Protein AF-F9HDK8-F1 (afdb_monomer)

Mean predicted aligned error: 13.45 Å

Structure (mmCIF, N/CA/C/O backbone):
data_AF-F9HDK8-F1
#
_entry.id   AF-F9HDK8-F1
#
loop_
_atom_site.group_PDB
_atom_site.id
_atom_site.type_symbol
_atom_site.label_atom_id
_atom_site.label_alt_id
_atom_site.label_comp_id
_atom_site.label_asym_id
_atom_site.label_entity_id
_atom_site.label_seq_id
_atom_site.pdbx_PDB_ins_code
_atom_site.Cartn_x
_atom_site.Cartn_y
_atom_site.Cartn_z
_atom_site.occupancy
_atom_site.B_iso_or_equiv
_atom_site.auth_seq_id
_atom_site.auth_comp_id
_atom_site.auth_asym_id
_atom_site.auth_atom_id
_atom_site.pdbx_PDB_model_num
ATOM 1 N N . MET A 1 1 ? 12.726 23.027 -12.504 1.00 63.16 1 MET A N 1
ATOM 2 C CA . MET A 1 1 ? 12.680 21.570 -12.236 1.00 63.16 1 MET A CA 1
ATOM 3 C C . MET A 1 1 ? 12.360 21.287 -10.767 1.00 63.16 1 MET A C 1
ATOM 5 O O . MET A 1 1 ? 11.317 20.716 -10.491 1.00 63.16 1 MET A O 1
ATOM 9 N N . THR A 1 2 ? 13.155 21.776 -9.813 1.00 82.12 2 THR A N 1
ATOM 10 C CA . THR A 1 2 ? 12.972 21.547 -8.361 1.00 82.12 2 THR A CA 1
ATOM 11 C C . THR A 1 2 ? 11.693 22.150 -7.767 1.00 82.12 2 THR A C 1
ATOM 13 O O . THR A 1 2 ? 11.050 21.520 -6.936 1.00 82.12 2 THR A O 1
ATOM 16 N N . ILE A 1 3 ? 11.276 23.334 -8.227 1.00 89.38 3 ILE A N 1
ATOM 17 C CA . ILE A 1 3 ? 10.077 24.022 -7.710 1.00 89.38 3 ILE A C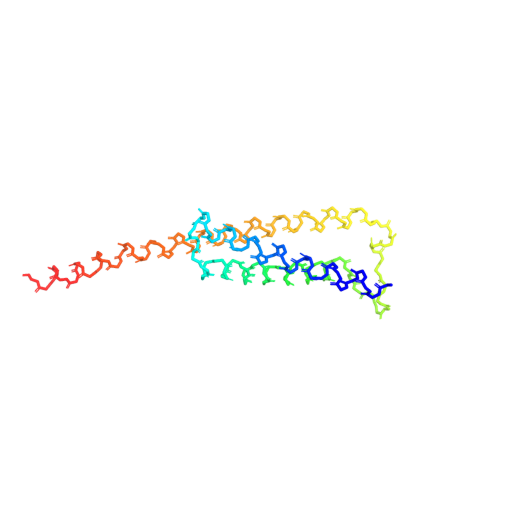A 1
ATOM 18 C C . ILE A 1 3 ? 8.797 23.212 -7.969 1.00 89.38 3 ILE A C 1
ATOM 20 O O . ILE A 1 3 ? 7.982 23.063 -7.064 1.00 89.38 3 ILE A O 1
ATOM 24 N N . HIS A 1 4 ? 8.638 22.625 -9.161 1.00 87.75 4 HIS A N 1
ATOM 25 C CA . HIS A 1 4 ? 7.469 21.794 -9.474 1.00 87.75 4 HIS A CA 1
ATOM 26 C C . HIS A 1 4 ? 7.396 20.557 -8.576 1.00 87.75 4 HIS A C 1
ATOM 28 O O . HIS A 1 4 ? 6.324 20.257 -8.068 1.00 87.75 4 HIS A O 1
ATOM 34 N N . ILE A 1 5 ? 8.536 19.904 -8.316 1.00 89.81 5 ILE A N 1
ATOM 35 C CA .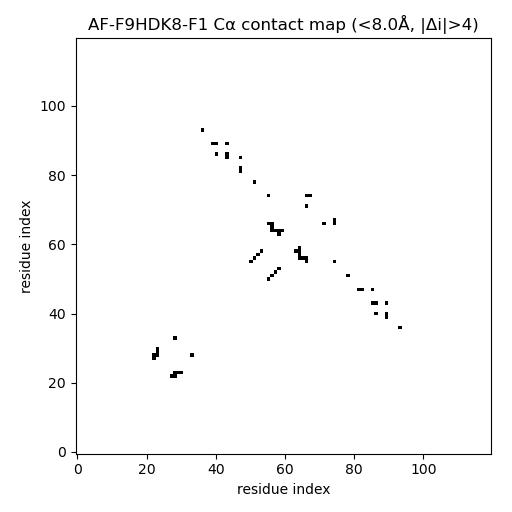 ILE A 1 5 ? 8.620 18.730 -7.434 1.00 89.81 5 ILE A CA 1
ATOM 36 C C . ILE A 1 5 ? 8.178 19.096 -6.014 1.00 89.81 5 ILE A C 1
ATOM 38 O O . ILE A 1 5 ? 7.343 18.407 -5.429 1.00 89.81 5 ILE A O 1
ATOM 42 N N . ILE A 1 6 ? 8.687 20.208 -5.477 1.00 92.94 6 ILE A N 1
ATOM 43 C CA . ILE A 1 6 ? 8.338 20.681 -4.132 1.00 92.94 6 ILE A CA 1
ATOM 44 C C . ILE A 1 6 ? 6.841 21.000 -4.049 1.00 92.94 6 ILE A C 1
ATOM 46 O O . ILE A 1 6 ? 6.173 20.555 -3.118 1.00 92.94 6 ILE A O 1
ATOM 50 N N . ILE A 1 7 ? 6.291 21.698 -5.048 1.00 93.75 7 ILE A N 1
ATOM 51 C CA . ILE A 1 7 ? 4.857 22.009 -5.111 1.00 93.75 7 ILE A CA 1
ATOM 52 C C . ILE A 1 7 ? 4.029 20.722 -5.150 1.00 93.75 7 ILE A C 1
ATOM 54 O O . ILE A 1 7 ? 3.106 20.577 -4.353 1.00 93.75 7 ILE A O 1
ATOM 58 N N . THR A 1 8 ? 4.371 19.761 -6.014 1.00 92.00 8 THR A N 1
ATOM 59 C CA . THR A 1 8 ? 3.641 18.486 -6.097 1.00 92.00 8 THR A CA 1
ATOM 60 C C . THR A 1 8 ? 3.719 17.680 -4.804 1.00 92.00 8 THR A C 1
ATOM 62 O O . THR A 1 8 ? 2.720 17.095 -4.397 1.00 92.00 8 THR A O 1
ATOM 65 N N . MET A 1 9 ? 4.862 17.701 -4.113 1.00 90.81 9 MET A N 1
ATOM 66 C CA . MET A 1 9 ? 5.052 17.005 -2.839 1.00 90.81 9 MET A CA 1
ATOM 67 C C . MET A 1 9 ? 4.141 17.582 -1.751 1.00 90.81 9 MET A C 1
ATOM 69 O O . MET A 1 9 ? 3.438 16.845 -1.061 1.00 90.81 9 MET A O 1
ATOM 73 N N . VAL A 1 10 ? 4.118 18.913 -1.627 1.00 92.81 10 VAL A N 1
ATOM 74 C CA . VAL A 1 10 ? 3.279 19.619 -0.649 1.00 92.81 10 VAL A CA 1
ATOM 75 C C . VAL A 1 10 ? 1.798 19.410 -0.958 1.00 92.81 10 VAL A C 1
ATOM 77 O O . VAL A 1 10 ? 1.010 19.167 -0.046 1.00 92.81 10 VAL A O 1
ATOM 80 N N . LEU A 1 11 ? 1.417 19.447 -2.236 1.00 93.06 11 LEU A N 1
ATOM 81 C CA . LEU A 1 11 ? 0.034 19.264 -2.667 1.00 93.06 11 LEU A CA 1
ATOM 82 C C . LEU A 1 11 ? -0.465 17.835 -2.400 1.00 93.06 11 LEU A C 1
ATOM 84 O O . LEU A 1 11 ? -1.576 17.660 -1.902 1.00 93.06 11 LEU A O 1
ATOM 88 N N . LEU A 1 12 ? 0.373 16.822 -2.647 1.00 90.56 12 LEU A N 1
ATOM 89 C CA . LEU A 1 12 ? 0.076 15.425 -2.313 1.00 90.56 12 LEU A CA 1
ATOM 90 C C . LEU A 1 12 ? -0.063 15.220 -0.803 1.00 90.56 12 LEU A C 1
ATOM 92 O O . LEU A 1 12 ? -1.031 14.605 -0.361 1.00 90.56 12 LEU A O 1
ATOM 96 N N . LEU A 1 13 ? 0.854 15.771 -0.003 1.00 87.69 13 LEU A N 1
ATOM 97 C CA . LEU A 1 13 ? 0.777 15.714 1.460 1.00 87.69 13 LEU A CA 1
ATOM 98 C C . LEU A 1 13 ? -0.503 16.374 1.982 1.00 87.69 13 LEU A C 1
ATOM 100 O O . LEU A 1 13 ? -1.210 15.786 2.802 1.00 87.69 13 LEU A O 1
ATOM 104 N N . ALA A 1 14 ? -0.839 17.561 1.474 1.00 89.19 14 ALA A N 1
ATOM 105 C CA . ALA A 1 14 ? -2.062 18.268 1.837 1.00 89.19 14 ALA A CA 1
ATOM 106 C C . ALA A 1 14 ? -3.318 17.465 1.463 1.00 89.19 14 ALA A C 1
ATOM 108 O O . ALA A 1 14 ? -4.241 17.360 2.271 1.00 89.19 14 ALA A O 1
ATOM 109 N N . PHE A 1 15 ? -3.340 16.843 0.280 1.00 90.75 15 PHE A N 1
ATOM 110 C CA . PHE A 1 15 ? -4.438 15.980 -0.155 1.00 90.75 15 PHE A CA 1
ATOM 111 C C . PHE A 1 15 ? -4.601 14.745 0.742 1.00 90.75 15 PHE A C 1
ATOM 113 O O . PHE A 1 15 ? -5.721 14.385 1.112 1.00 90.75 15 PHE A O 1
ATOM 120 N N . LEU A 1 16 ? -3.493 14.119 1.143 1.00 83.62 16 LEU A N 1
ATOM 121 C CA . LEU A 1 16 ? -3.486 12.927 1.992 1.00 83.62 16 LEU A CA 1
ATOM 122 C C . LEU A 1 16 ? -3.991 13.257 3.406 1.00 83.62 16 LEU A C 1
ATOM 124 O O . LEU A 1 16 ? -4.900 12.602 3.918 1.00 83.62 16 LEU A O 1
ATOM 128 N N . ILE A 1 17 ? -3.478 14.339 3.999 1.00 85.69 17 ILE A N 1
ATOM 129 C CA . ILE A 1 17 ? -3.907 14.834 5.315 1.00 85.69 17 ILE A CA 1
ATOM 130 C C . ILE A 1 17 ? -5.379 15.270 5.273 1.00 85.69 17 ILE A C 1
ATOM 132 O O . ILE A 1 17 ? -6.156 14.908 6.159 1.00 85.69 17 ILE A O 1
ATOM 136 N N . GLY A 1 18 ? -5.784 15.993 4.225 1.00 86.19 18 GLY A N 1
ATOM 137 C CA . GLY A 1 18 ? -7.166 16.419 4.010 1.00 86.19 18 GLY A CA 1
ATOM 138 C C . GLY A 1 18 ? -8.129 15.238 3.883 1.00 86.19 18 GLY A C 1
ATOM 139 O O . GLY A 1 18 ? -9.192 15.242 4.503 1.00 86.19 18 GLY A O 1
ATOM 140 N N . SER A 1 19 ? -7.729 14.187 3.163 1.00 81.25 19 SER A N 1
ATOM 141 C CA . SER A 1 19 ? -8.520 12.962 2.999 1.00 81.25 19 SER A CA 1
ATOM 142 C C . SER A 1 19 ? -8.687 12.203 4.318 1.00 81.25 19 SER A C 1
ATOM 144 O O . SER A 1 19 ? -9.798 11.785 4.646 1.00 81.25 19 SER A O 1
ATOM 146 N N . ILE A 1 20 ? -7.624 12.082 5.123 1.00 79.12 20 ILE A N 1
ATOM 147 C CA . ILE A 1 20 ? -7.692 11.462 6.458 1.00 79.12 20 ILE A CA 1
ATOM 148 C C . ILE A 1 20 ? -8.602 12.277 7.383 1.00 79.12 20 ILE A C 1
ATOM 150 O O . ILE A 1 20 ? -9.434 11.711 8.097 1.00 79.12 20 ILE A O 1
ATOM 154 N N . TRP A 1 21 ? -8.482 13.606 7.366 1.00 83.06 21 TRP A N 1
ATOM 155 C CA . TRP A 1 21 ? -9.309 14.483 8.191 1.00 83.06 21 TRP A CA 1
ATOM 156 C C . TRP A 1 21 ? -10.791 14.413 7.799 1.00 83.06 21 TRP A C 1
ATOM 158 O O . TRP A 1 21 ? -11.655 14.278 8.671 1.00 83.06 21 TRP A O 1
ATOM 168 N N . TYR A 1 22 ? -11.088 14.412 6.496 1.00 81.50 22 TYR A N 1
ATOM 169 C CA . TYR A 1 22 ? -12.440 14.226 5.970 1.00 81.50 22 TYR A CA 1
ATOM 170 C C . TYR A 1 22 ? -13.019 12.859 6.357 1.00 81.50 22 TYR A C 1
ATOM 172 O O . TYR A 1 22 ? -14.140 12.784 6.864 1.00 81.50 22 TYR A O 1
ATOM 180 N N . ALA A 1 23 ? -12.244 11.783 6.194 1.00 74.31 23 ALA A N 1
ATOM 181 C CA . ALA A 1 23 ? -12.665 10.432 6.551 1.00 74.31 23 ALA A CA 1
ATOM 182 C C . ALA A 1 23 ? -12.930 10.291 8.058 1.00 74.31 23 ALA A C 1
ATOM 184 O O . ALA A 1 23 ? -13.943 9.713 8.454 1.00 74.31 23 ALA A O 1
ATOM 185 N N . LYS A 1 24 ? -12.081 10.889 8.904 1.00 73.38 24 LYS A N 1
ATOM 186 C CA . LYS A 1 24 ? -12.280 10.930 10.359 1.00 73.38 24 LYS A CA 1
ATOM 187 C C . LYS A 1 24 ? -13.576 11.656 10.722 1.00 73.38 24 LYS A C 1
ATOM 189 O O . LYS A 1 24 ? -14.343 11.156 11.541 1.00 73.38 24 LYS A O 1
ATOM 194 N N . LYS A 1 25 ? -13.837 12.813 10.105 1.00 73.88 25 LYS A N 1
ATOM 195 C CA . LYS A 1 25 ? -15.018 13.638 10.401 1.00 73.88 25 LYS A CA 1
ATOM 196 C C . LYS A 1 25 ? -16.323 12.997 9.924 1.00 73.88 25 LYS A C 1
ATOM 198 O O . LYS A 1 25 ? -17.324 13.094 10.625 1.00 73.88 25 LYS A O 1
ATOM 203 N N . LYS A 1 26 ? -16.317 12.344 8.758 1.00 70.94 26 LYS A N 1
ATOM 204 C CA . LYS A 1 26 ? -17.521 11.755 8.151 1.00 70.94 26 LYS A CA 1
ATOM 205 C C . LYS A 1 26 ? -17.852 10.358 8.673 1.00 70.94 26 LYS A C 1
ATOM 207 O O . LYS A 1 26 ? -19.023 10.056 8.858 1.00 70.94 26 LYS A O 1
ATOM 212 N N . TYR A 1 27 ? -16.844 9.519 8.908 1.00 62.19 27 TYR A N 1
ATOM 213 C CA . TYR A 1 27 ? -17.053 8.098 9.197 1.00 62.19 27 TYR A CA 1
ATOM 2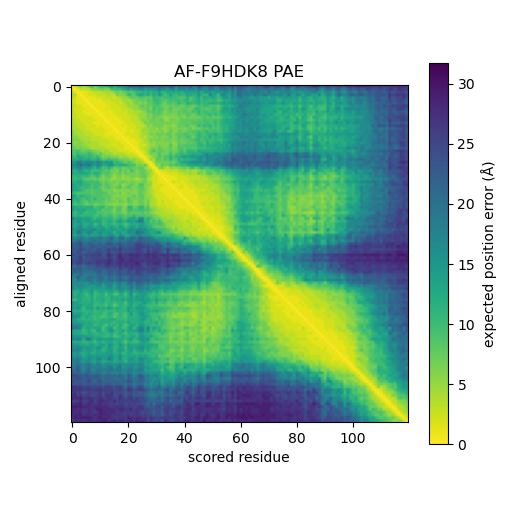14 C C . TYR A 1 27 ? -16.687 7.685 10.629 1.00 62.19 27 TYR A C 1
ATOM 216 O O . TYR A 1 27 ? -16.827 6.511 10.953 1.00 62.19 27 TYR A O 1
ATOM 224 N N . GLN A 1 28 ? -16.206 8.607 11.483 1.00 63.41 28 GLN A N 1
ATOM 225 C CA . GLN A 1 28 ? -15.789 8.311 12.871 1.00 63.41 28 GLN A CA 1
ATOM 226 C C . GLN A 1 28 ? -14.836 7.101 12.960 1.00 63.41 28 GLN A C 1
ATOM 228 O O . GLN A 1 28 ? -14.813 6.360 13.943 1.00 63.41 28 GLN A O 1
ATOM 233 N N . ILE A 1 29 ? -14.051 6.871 11.901 1.00 62.66 29 ILE A N 1
ATOM 234 C CA . ILE A 1 29 ? -13.164 5.712 11.810 1.00 62.66 29 ILE A CA 1
ATOM 235 C C . ILE A 1 29 ? -12.065 5.889 12.848 1.00 62.66 29 ILE A C 1
ATOM 237 O O . ILE A 1 29 ? -11.393 6.923 12.906 1.00 62.66 29 ILE A O 1
ATOM 241 N N . ASN A 1 30 ? -11.866 4.860 13.666 1.00 68.12 30 ASN A N 1
ATOM 242 C CA . ASN A 1 30 ? -10.786 4.837 14.633 1.00 68.12 30 ASN A CA 1
ATOM 243 C C . ASN A 1 30 ? -9.439 4.881 13.888 1.00 68.12 30 ASN A C 1
ATOM 245 O O . ASN A 1 30 ? -9.147 4.003 13.073 1.00 68.12 30 ASN A O 1
ATOM 249 N N . LEU A 1 31 ? -8.610 5.889 14.183 1.00 72.88 31 LEU A N 1
ATOM 250 C CA . LEU A 1 31 ? -7.281 6.070 13.584 1.00 72.88 31 LEU A CA 1
ATOM 251 C C . LEU A 1 31 ? -6.407 4.815 13.719 1.00 72.88 31 LEU A C 1
ATOM 253 O O . LEU A 1 31 ? -5.595 4.551 12.841 1.00 72.88 31 LEU A O 1
ATOM 257 N N . ALA A 1 32 ? -6.614 4.008 14.764 1.00 71.44 32 ALA A N 1
ATOM 258 C CA . ALA A 1 32 ? -5.926 2.731 14.931 1.00 71.44 32 ALA A CA 1
ATOM 259 C C . ALA A 1 32 ? -6.265 1.718 13.821 1.00 71.44 32 ALA A C 1
ATOM 261 O O . ALA A 1 32 ? -5.390 0.988 13.368 1.00 71.44 32 ALA A O 1
ATOM 262 N N . VAL A 1 33 ? -7.519 1.685 13.357 1.00 72.31 33 VAL A N 1
ATOM 263 C CA . VAL A 1 33 ? -7.972 0.807 12.263 1.00 72.31 33 VAL A CA 1
ATOM 264 C C . VAL A 1 33 ? -7.434 1.309 10.924 1.00 72.31 33 VAL A C 1
ATOM 266 O O . VAL A 1 33 ? -6.979 0.511 10.108 1.00 72.31 33 VAL A O 1
ATOM 269 N N . LEU A 1 34 ? -7.414 2.631 10.729 1.00 76.62 34 LEU A N 1
ATOM 270 C CA . LEU A 1 34 ? -6.848 3.261 9.534 1.00 76.62 34 LEU A CA 1
ATOM 271 C C . LEU A 1 34 ? -5.324 3.056 9.456 1.00 76.62 34 LEU A C 1
ATOM 273 O O . LEU A 1 34 ? -4.808 2.702 8.401 1.00 76.62 34 LEU A O 1
ATOM 277 N N . GLY A 1 35 ? -4.618 3.184 10.583 1.00 78.56 35 GLY A N 1
ATOM 278 C CA . GLY A 1 35 ? -3.188 2.890 10.694 1.00 78.56 35 GLY A CA 1
ATOM 279 C C . GLY A 1 35 ? -2.865 1.413 10.461 1.00 78.56 35 GLY A C 1
ATOM 280 O O . GLY A 1 35 ? -1.935 1.105 9.725 1.00 78.56 35 GLY A O 1
ATOM 281 N N . LEU A 1 36 ? -3.668 0.491 11.005 1.00 76.00 36 LEU A N 1
ATOM 282 C CA . LEU A 1 36 ? -3.548 -0.943 10.713 1.00 76.00 36 LEU A CA 1
ATOM 283 C C . LEU A 1 36 ? -3.731 -1.247 9.221 1.00 76.00 36 LEU A C 1
ATOM 285 O O . LEU A 1 36 ? -2.960 -2.027 8.667 1.00 76.00 36 LEU A O 1
ATOM 289 N N . GLY A 1 37 ? -4.710 -0.611 8.569 1.00 75.75 37 GLY A N 1
ATOM 290 C CA . GLY A 1 37 ? -4.904 -0.711 7.123 1.00 75.75 37 GLY A CA 1
ATOM 291 C C . GLY A 1 37 ? -3.705 -0.179 6.335 1.00 75.75 37 GLY A C 1
ATOM 292 O O . GLY A 1 37 ? -3.239 -0.847 5.419 1.00 75.75 37 GLY A O 1
ATOM 293 N N . ALA A 1 38 ? -3.153 0.972 6.731 1.00 80.38 38 ALA A N 1
ATOM 294 C CA . ALA A 1 38 ? -1.975 1.561 6.092 1.00 80.38 38 ALA A CA 1
ATOM 295 C C . ALA A 1 38 ? -0.731 0.669 6.221 1.00 80.38 38 ALA A C 1
ATOM 297 O O . ALA A 1 38 ? -0.013 0.473 5.245 1.00 80.38 38 ALA A O 1
ATOM 298 N N . VAL A 1 39 ? -0.499 0.078 7.397 1.00 80.19 39 VAL A N 1
ATOM 299 C CA . VAL A 1 39 ? 0.599 -0.876 7.612 1.00 80.19 39 VAL A CA 1
ATOM 300 C C . VAL A 1 39 ? 0.393 -2.133 6.764 1.00 80.19 39 VAL A C 1
ATOM 302 O O . VAL A 1 39 ? 1.314 -2.552 6.070 1.00 80.19 39 VAL A O 1
ATOM 305 N N . ALA A 1 40 ? -0.813 -2.708 6.752 1.00 76.69 40 ALA A N 1
ATOM 306 C CA . ALA A 1 40 ? -1.123 -3.876 5.925 1.00 76.69 40 ALA A CA 1
ATOM 307 C C . ALA A 1 40 ? -0.946 -3.592 4.421 1.00 76.69 40 ALA A C 1
ATOM 309 O O . ALA A 1 40 ? -0.378 -4.418 3.707 1.00 76.69 40 ALA A O 1
ATOM 310 N N . PHE A 1 41 ? -1.370 -2.413 3.959 1.00 77.75 41 PHE A N 1
ATOM 311 C CA . PHE A 1 41 ? -1.174 -1.955 2.586 1.00 77.75 41 PHE A CA 1
ATOM 312 C C . PHE A 1 41 ? 0.309 -1.751 2.259 1.00 77.75 41 PHE A C 1
ATOM 314 O O . PHE A 1 41 ? 0.772 -2.191 1.213 1.00 77.75 41 PHE A O 1
ATOM 321 N N . PHE A 1 42 ? 1.084 -1.157 3.169 1.00 83.25 42 PHE A N 1
ATOM 322 C CA . PHE A 1 42 ? 2.522 -0.976 2.984 1.00 83.25 42 PHE A CA 1
ATOM 323 C C . PHE A 1 42 ? 3.255 -2.319 2.881 1.00 83.25 42 PHE A C 1
ATOM 325 O O . PHE A 1 42 ? 3.983 -2.545 1.920 1.00 83.25 42 PHE A O 1
ATOM 332 N N . LEU A 1 43 ? 3.014 -3.255 3.809 1.00 82.25 43 LEU A N 1
ATOM 333 C CA . LEU A 1 43 ? 3.588 -4.607 3.738 1.00 82.25 43 LEU A CA 1
ATOM 334 C C . LEU A 1 43 ? 3.193 -5.333 2.445 1.00 82.25 43 LEU A C 1
ATOM 336 O O . LEU A 1 43 ? 4.028 -5.992 1.828 1.00 82.25 43 LEU A O 1
ATOM 340 N N . SER A 1 44 ? 1.938 -5.189 2.024 1.00 75.12 44 SER A N 1
ATOM 341 C CA . SER A 1 44 ? 1.442 -5.711 0.752 1.00 75.12 44 SER A CA 1
ATOM 342 C C . SER A 1 44 ? 2.188 -5.119 -0.449 1.00 75.12 44 SER A C 1
ATOM 344 O O . SER A 1 44 ? 2.645 -5.876 -1.304 1.00 75.12 44 SER A O 1
ATOM 346 N N . SER A 1 45 ? 2.375 -3.798 -0.481 1.00 78.06 45 SER A N 1
ATOM 347 C CA . SER A 1 45 ? 3.119 -3.098 -1.532 1.00 78.06 45 SER A CA 1
ATOM 348 C C . SER A 1 45 ? 4.569 -3.575 -1.609 1.00 78.06 45 SER A C 1
ATOM 350 O O . SER A 1 45 ? 5.066 -3.826 -2.703 1.00 78.06 45 SER A O 1
ATOM 352 N N . GLN A 1 46 ? 5.231 -3.791 -0.465 1.00 82.75 46 GLN A N 1
ATOM 353 C CA . GLN A 1 46 ? 6.603 -4.310 -0.438 1.00 82.75 46 GLN A CA 1
ATOM 354 C C . GLN A 1 46 ? 6.708 -5.719 -1.033 1.00 82.75 46 GLN A C 1
ATOM 356 O O . GLN A 1 46 ? 7.703 -6.053 -1.676 1.00 82.75 46 GLN A O 1
ATOM 361 N N . ILE A 1 47 ? 5.703 -6.566 -0.804 1.00 79.12 47 ILE A N 1
ATOM 362 C CA . ILE A 1 47 ? 5.664 -7.916 -1.374 1.00 79.12 47 ILE A CA 1
ATOM 363 C C . ILE A 1 47 ? 5.421 -7.837 -2.882 1.00 79.12 47 ILE A C 1
ATOM 365 O O . ILE A 1 47 ? 6.115 -8.514 -3.634 1.00 79.12 47 ILE A O 1
ATOM 369 N N . LEU A 1 48 ? 4.490 -6.991 -3.328 1.00 76.19 48 LEU A N 1
ATOM 370 C CA . LEU A 1 48 ? 4.194 -6.790 -4.745 1.00 76.19 48 LEU A CA 1
ATOM 371 C C . LEU A 1 48 ? 5.418 -6.274 -5.514 1.00 76.19 48 LEU A C 1
ATOM 373 O O . LEU A 1 48 ? 5.768 -6.840 -6.545 1.00 76.19 48 LEU A O 1
ATOM 377 N N . GLU A 1 49 ? 6.105 -5.260 -4.988 1.00 75.62 49 GLU A N 1
ATOM 378 C CA . GLU A 1 49 ? 7.329 -4.705 -5.578 1.00 75.62 49 GLU A CA 1
ATOM 379 C C . GLU A 1 49 ? 8.403 -5.788 -5.747 1.00 75.62 49 GLU A C 1
ATOM 381 O O . GLU A 1 49 ? 8.969 -5.963 -6.828 1.00 75.62 49 GLU A O 1
ATOM 386 N N . LYS A 1 50 ? 8.623 -6.597 -4.703 1.00 75.56 50 LYS A N 1
ATOM 387 C CA . LYS A 1 50 ? 9.573 -7.714 -4.758 1.00 75.56 50 LYS A CA 1
ATOM 388 C C . LYS A 1 50 ? 9.131 -8.833 -5.698 1.00 75.56 50 LYS A C 1
ATOM 390 O O . LYS A 1 50 ? 9.980 -9.406 -6.370 1.00 75.56 50 LYS A O 1
ATOM 395 N N . LEU A 1 51 ? 7.838 -9.148 -5.776 1.00 72.75 51 LEU A N 1
ATOM 396 C CA . LEU A 1 51 ? 7.316 -10.153 -6.708 1.00 72.75 51 LEU A CA 1
ATOM 397 C C . LEU A 1 51 ? 7.500 -9.717 -8.162 1.00 72.75 51 LEU A C 1
ATOM 399 O O . LEU A 1 51 ? 7.926 -10.527 -8.983 1.00 72.75 51 LEU A O 1
ATOM 403 N N . ILE A 1 52 ? 7.246 -8.444 -8.468 1.00 70.00 52 ILE A N 1
ATOM 404 C CA . ILE A 1 52 ? 7.487 -7.874 -9.798 1.00 70.00 52 ILE A CA 1
ATOM 405 C C . ILE A 1 52 ? 8.988 -7.937 -10.127 1.00 70.00 52 ILE A C 1
ATOM 407 O O . ILE A 1 52 ? 9.363 -8.394 -11.208 1.00 70.00 52 ILE A O 1
ATOM 411 N N . HIS A 1 53 ? 9.856 -7.582 -9.175 1.00 69.75 53 HIS A N 1
ATOM 412 C CA . HIS A 1 53 ? 11.309 -7.666 -9.347 1.00 69.75 53 HIS A CA 1
ATOM 413 C C . HIS A 1 53 ? 11.865 -9.091 -9.480 1.00 69.75 53 HIS A C 1
ATOM 415 O O . HIS A 1 53 ? 12.818 -9.298 -10.223 1.00 69.75 53 HIS A O 1
ATOM 421 N N . ILE A 1 54 ? 11.303 -10.086 -8.798 1.00 65.88 54 ILE A N 1
ATOM 422 C CA . ILE A 1 54 ? 11.824 -11.461 -8.841 1.00 65.88 54 ILE A CA 1
ATOM 423 C C . ILE A 1 54 ? 11.303 -12.220 -10.064 1.00 65.88 54 ILE A C 1
ATOM 425 O O . ILE A 1 54 ? 12.075 -12.897 -10.735 1.00 65.88 54 ILE A O 1
ATOM 429 N N . ILE A 1 55 ? 10.006 -12.119 -10.358 1.00 61.59 55 ILE A N 1
ATOM 430 C CA . ILE A 1 55 ? 9.361 -12.946 -11.389 1.00 61.59 55 ILE A CA 1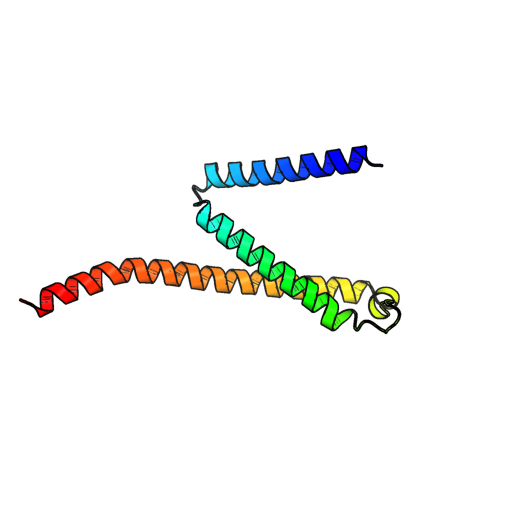
ATOM 431 C C . ILE A 1 55 ? 9.589 -12.374 -12.785 1.00 61.59 55 ILE A C 1
ATOM 433 O O . ILE A 1 55 ? 9.743 -13.128 -13.745 1.00 61.59 55 ILE A O 1
ATOM 437 N N . VAL A 1 56 ? 9.588 -11.046 -12.911 1.00 55.16 56 VAL A N 1
ATOM 438 C CA . VAL A 1 56 ? 9.584 -10.412 -14.229 1.00 55.16 56 VAL A CA 1
ATOM 439 C C . VAL A 1 56 ? 10.958 -9.911 -14.632 1.00 55.16 56 VAL A C 1
ATOM 441 O O . VAL A 1 56 ? 11.331 -10.035 -15.796 1.00 55.16 56 VAL A O 1
ATOM 444 N N . LEU A 1 57 ? 11.731 -9.364 -13.692 1.00 56.44 57 LEU A N 1
ATOM 445 C CA . LEU A 1 57 ? 13.002 -8.758 -14.064 1.00 56.44 57 LEU A CA 1
ATOM 446 C C . LEU A 1 57 ? 14.116 -9.771 -14.335 1.00 56.44 57 LEU A C 1
ATOM 448 O O . LEU A 1 57 ? 15.074 -9.327 -14.957 1.00 56.44 57 LEU A O 1
ATOM 452 N N . HIS A 1 58 ? 14.004 -11.049 -13.904 1.00 57.47 58 HIS A N 1
ATOM 453 C CA . HIS A 1 58 ? 15.057 -12.091 -13.971 1.00 57.47 58 HIS A CA 1
ATOM 454 C C . HIS A 1 58 ? 16.439 -11.471 -14.199 1.00 57.47 58 HIS A C 1
ATOM 456 O O . HIS A 1 58 ? 16.979 -11.601 -15.299 1.00 57.47 58 HIS A O 1
ATOM 462 N N . PRO A 1 59 ? 16.940 -10.674 -13.236 1.00 55.66 59 PRO A N 1
ATOM 463 C CA . PRO A 1 59 ? 17.993 -9.715 -13.520 1.00 55.66 59 PRO A CA 1
ATOM 464 C C . PRO A 1 59 ? 19.192 -10.456 -14.107 1.00 55.66 59 PRO A C 1
ATOM 466 O O . PRO A 1 59 ? 19.854 -11.236 -13.418 1.00 55.66 59 PRO A O 1
ATOM 469 N N . GLN A 1 60 ? 19.449 -10.252 -15.403 1.00 54.88 60 GLN A N 1
ATOM 470 C CA . GLN A 1 60 ? 20.709 -10.667 -16.001 1.00 54.88 60 GLN A CA 1
ATOM 471 C C . GLN A 1 60 ? 21.821 -9.884 -15.303 1.00 54.88 60 GLN A C 1
ATOM 473 O O . GLN A 1 60 ? 21.599 -8.783 -14.798 1.00 54.88 60 GLN A O 1
ATOM 478 N N . LYS A 1 61 ? 23.027 -10.456 -15.260 1.00 55.00 61 LYS A N 1
ATOM 479 C CA . LYS A 1 61 ? 24.168 -9.917 -14.498 1.00 55.00 61 LYS A CA 1
ATOM 480 C C . LYS A 1 61 ? 24.522 -8.447 -14.821 1.00 55.00 61 LYS A C 1
ATOM 482 O O . LYS A 1 61 ? 25.196 -7.829 -14.007 1.00 55.00 61 LYS A O 1
ATOM 487 N N . ASP A 1 62 ? 24.016 -7.897 -15.929 1.00 53.97 62 ASP A N 1
ATOM 488 C CA . ASP A 1 62 ? 24.200 -6.509 -16.386 1.00 53.97 62 ASP A CA 1
ATOM 489 C C . ASP A 1 62 ? 23.056 -5.530 -16.034 1.00 53.97 62 ASP A C 1
ATOM 491 O O . ASP A 1 62 ? 23.113 -4.358 -16.396 1.00 53.97 62 ASP A O 1
ATOM 495 N N . GLY A 1 63 ? 22.001 -5.962 -15.334 1.00 56.53 63 GLY A N 1
ATOM 496 C CA . GLY A 1 63 ? 20.926 -5.069 -14.871 1.00 56.53 63 GLY A CA 1
ATOM 497 C C . GLY A 1 63 ? 19.938 -4.588 -15.947 1.00 56.53 63 GLY A C 1
ATOM 498 O O . GLY A 1 63 ? 19.055 -3.786 -15.639 1.00 56.53 63 GLY A O 1
ATOM 499 N N . SER A 1 64 ? 20.039 -5.077 -17.187 1.00 55.03 64 SER A N 1
ATOM 500 C CA . SER A 1 64 ? 19.067 -4.827 -18.258 1.00 55.03 64 SER A CA 1
ATOM 501 C C . SER A 1 64 ? 17.884 -5.806 -18.202 1.00 55.03 64 SER A C 1
ATOM 503 O O . SER A 1 64 ? 18.039 -6.992 -17.910 1.00 55.03 64 SER A O 1
ATOM 505 N N . ILE A 1 65 ? 16.677 -5.291 -18.463 1.00 57.12 65 ILE A N 1
ATOM 506 C CA . ILE A 1 65 ? 15.407 -6.023 -18.341 1.00 57.12 65 ILE A CA 1
ATOM 507 C C . ILE A 1 65 ? 14.889 -6.355 -19.745 1.00 57.12 65 ILE A C 1
ATOM 509 O O . ILE A 1 65 ? 14.260 -5.510 -20.383 1.00 57.12 65 ILE A O 1
ATOM 513 N N . ALA A 1 66 ? 15.114 -7.582 -20.218 1.00 57.28 66 ALA A N 1
ATOM 514 C CA . ALA A 1 66 ? 14.704 -8.006 -21.564 1.00 57.28 66 ALA A CA 1
ATOM 515 C C . ALA A 1 66 ? 13.180 -7.871 -21.794 1.00 57.28 66 ALA A C 1
ATOM 517 O O . ALA A 1 66 ? 12.733 -7.338 -22.805 1.00 57.28 66 ALA A O 1
ATOM 518 N N . LEU A 1 67 ? 12.365 -8.242 -20.799 1.00 55.25 67 LEU A N 1
ATOM 519 C CA . LEU A 1 67 ? 10.897 -8.209 -20.898 1.00 55.25 67 LEU A CA 1
ATOM 520 C C . LEU A 1 67 ? 10.293 -6.796 -20.970 1.00 55.25 67 LEU A C 1
ATOM 522 O O . LEU A 1 67 ? 9.233 -6.616 -21.570 1.00 55.25 67 LEU A O 1
ATOM 526 N N . LEU A 1 68 ? 10.951 -5.794 -20.379 1.00 60.00 68 LEU A N 1
ATOM 527 C CA . LEU A 1 68 ? 10.493 -4.402 -20.429 1.00 60.00 68 LEU A CA 1
ATOM 528 C C . LEU A 1 68 ? 10.778 -3.769 -21.799 1.00 60.00 68 LEU A C 1
ATOM 530 O O . LEU A 1 68 ? 10.047 -2.874 -22.218 1.00 60.00 68 LEU A O 1
ATOM 534 N N . GLN A 1 69 ? 11.825 -4.233 -22.487 1.00 61.28 69 GLN A N 1
ATOM 535 C CA .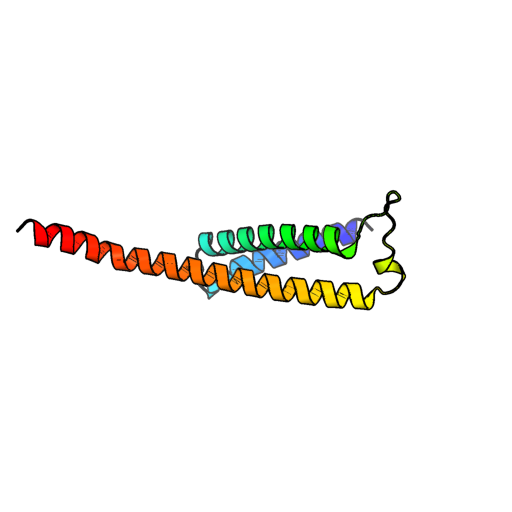 GLN A 1 69 ? 12.195 -3.748 -23.814 1.00 61.28 69 GLN A CA 1
ATOM 536 C C . GLN A 1 69 ? 11.393 -4.422 -24.931 1.00 61.28 69 GLN A C 1
ATOM 538 O O . GLN A 1 69 ? 10.961 -3.723 -25.844 1.00 61.28 69 GLN A O 1
ATOM 543 N N . ASP A 1 70 ? 11.137 -5.731 -24.842 1.00 66.25 70 ASP A N 1
ATOM 544 C CA . ASP A 1 70 ? 10.445 -6.461 -25.912 1.00 66.25 70 ASP A CA 1
ATOM 545 C C . ASP A 1 70 ? 8.912 -6.319 -25.857 1.00 66.25 70 ASP A C 1
ATOM 547 O O . ASP A 1 70 ? 8.269 -6.095 -26.885 1.00 66.25 70 ASP A O 1
ATOM 551 N N . HIS A 1 71 ? 8.292 -6.406 -24.670 1.00 69.88 71 HIS A N 1
ATOM 552 C CA . HIS A 1 71 ? 6.824 -6.427 -24.537 1.00 69.88 71 HIS A CA 1
ATOM 553 C C . HIS A 1 71 ? 6.296 -5.639 -23.316 1.00 69.88 71 HIS A C 1
ATOM 555 O O . HIS A 1 71 ? 5.675 -6.209 -22.410 1.00 69.88 71 HIS A O 1
ATOM 561 N N . PRO A 1 72 ? 6.439 -4.298 -23.305 1.00 74.00 72 PRO A N 1
ATOM 562 C CA . PRO A 1 72 ? 6.083 -3.447 -22.163 1.00 74.00 72 PRO A CA 1
ATOM 563 C C . PRO A 1 72 ? 4.590 -3.473 -21.790 1.00 74.00 72 PRO A C 1
ATOM 565 O O . PRO A 1 72 ? 4.236 -3.306 -20.625 1.00 74.00 72 PRO A O 1
ATOM 568 N N . LEU A 1 73 ? 3.688 -3.711 -22.747 1.00 77.56 73 LEU A N 1
ATOM 569 C CA . LEU A 1 73 ? 2.248 -3.778 -22.464 1.00 77.56 73 LEU A CA 1
ATOM 570 C C . LEU A 1 73 ? 1.875 -5.010 -21.633 1.00 77.56 73 LEU A C 1
ATOM 572 O O . LEU A 1 73 ? 1.074 -4.908 -20.706 1.00 77.56 73 LEU A O 1
ATOM 576 N N . VAL A 1 74 ? 2.486 -6.160 -21.926 1.00 76.38 74 VAL A N 1
ATOM 577 C CA . VAL A 1 74 ? 2.249 -7.406 -21.183 1.00 76.38 74 VAL A CA 1
ATOM 578 C C . VAL A 1 74 ? 2.748 -7.261 -19.746 1.00 76.38 74 VAL A C 1
ATOM 580 O O . VAL A 1 74 ? 2.066 -7.687 -18.815 1.00 76.38 74 VAL A O 1
ATOM 583 N N . TYR A 1 75 ? 3.881 -6.574 -19.558 1.00 73.25 75 TYR A N 1
ATOM 584 C CA . TYR A 1 75 ? 4.419 -6.230 -18.241 1.00 73.25 75 TYR A CA 1
ATOM 585 C C . TYR A 1 75 ? 3.426 -5.423 -17.397 1.00 73.25 75 TYR A C 1
ATOM 587 O O . TYR A 1 75 ? 3.138 -5.784 -16.255 1.00 73.25 75 TYR A O 1
ATOM 595 N N . ILE A 1 76 ? 2.867 -4.355 -17.972 1.00 76.88 76 ILE A N 1
ATOM 596 C CA . ILE A 1 76 ? 1.930 -3.472 -17.270 1.00 76.88 76 ILE A CA 1
ATOM 597 C C . ILE A 1 76 ? 0.642 -4.220 -16.920 1.00 76.88 76 ILE A C 1
ATOM 599 O O . ILE A 1 76 ? 0.202 -4.161 -15.775 1.00 76.88 76 ILE A O 1
ATOM 603 N N . VAL A 1 77 ? 0.051 -4.948 -17.874 1.00 83.50 77 VAL A N 1
ATOM 604 C CA . VAL A 1 77 ? -1.206 -5.684 -17.653 1.00 83.50 77 VAL A CA 1
ATOM 605 C C . VAL A 1 77 ? -1.037 -6.757 -16.578 1.00 83.50 77 VAL A C 1
ATOM 607 O O . VAL A 1 77 ? -1.885 -6.879 -15.695 1.00 83.50 77 VAL A O 1
ATOM 610 N N . TYR A 1 78 ? 0.072 -7.496 -16.606 1.00 77.88 78 TYR A N 1
ATOM 611 C CA . TYR A 1 78 ? 0.374 -8.501 -15.591 1.00 77.88 78 TYR A CA 1
ATOM 612 C C . TYR A 1 78 ? 0.595 -7.877 -14.206 1.00 77.88 78 TYR A C 1
ATOM 614 O O . TYR A 1 78 ? 0.009 -8.339 -13.226 1.00 77.88 78 TYR A O 1
ATOM 622 N N . GLY A 1 79 ? 1.391 -6.805 -14.118 1.00 77.56 79 GLY A N 1
ATOM 623 C CA . GLY A 1 79 ? 1.621 -6.086 -12.864 1.00 77.56 79 GLY A CA 1
ATOM 624 C C . GLY A 1 79 ? 0.323 -5.539 -12.266 1.00 77.56 79 GLY A C 1
ATOM 625 O O . GLY A 1 79 ? 0.091 -5.688 -11.069 1.00 77.56 79 GLY A O 1
ATOM 626 N N . LEU A 1 80 ? -0.561 -4.990 -13.106 1.00 82.44 80 LEU A N 1
ATOM 627 C CA . LEU A 1 80 ? -1.874 -4.492 -12.696 1.00 82.44 80 LEU A CA 1
ATOM 628 C C . LEU A 1 80 ? -2.784 -5.622 -12.188 1.00 82.44 80 LEU A C 1
ATOM 630 O O . LEU A 1 80 ? -3.425 -5.475 -11.149 1.00 82.44 80 LEU A O 1
ATOM 634 N N . ALA A 1 81 ? -2.816 -6.759 -12.888 1.00 84.56 81 ALA A N 1
ATOM 635 C CA . ALA A 1 81 ? -3.602 -7.924 -12.487 1.00 84.56 81 ALA A CA 1
ATOM 636 C C . ALA A 1 81 ? -3.114 -8.510 -11.154 1.00 84.56 81 ALA A C 1
ATOM 638 O O . ALA A 1 81 ? -3.920 -8.801 -10.269 1.00 84.56 81 ALA A O 1
ATOM 639 N N . MET A 1 82 ? -1.794 -8.626 -10.980 1.00 79.19 82 MET A N 1
ATOM 640 C CA . MET A 1 82 ? -1.192 -9.090 -9.730 1.00 79.19 82 MET A CA 1
ATOM 641 C C . MET A 1 82 ? -1.465 -8.108 -8.583 1.00 79.19 82 MET A C 1
ATOM 643 O O . MET A 1 82 ? -1.819 -8.536 -7.485 1.00 79.19 82 MET A O 1
ATOM 647 N N . ALA A 1 83 ? -1.367 -6.798 -8.837 1.00 81.25 83 ALA A N 1
ATOM 648 C CA . ALA A 1 83 ? -1.689 -5.762 -7.859 1.00 81.25 83 ALA A CA 1
ATOM 649 C C . ALA A 1 83 ? -3.151 -5.851 -7.397 1.00 81.25 83 ALA A C 1
ATOM 651 O O . ALA A 1 83 ? -3.410 -5.892 -6.196 1.00 81.25 83 ALA A O 1
ATOM 652 N N . ALA A 1 84 ? -4.094 -5.958 -8.338 1.00 84.19 84 ALA A N 1
ATOM 653 C CA . ALA A 1 84 ? -5.521 -6.073 -8.043 1.00 84.19 84 ALA A CA 1
ATOM 654 C C . ALA A 1 84 ? -5.850 -7.345 -7.243 1.00 84.19 84 ALA A C 1
ATOM 656 O O . ALA A 1 84 ? -6.594 -7.295 -6.262 1.00 84.19 84 ALA A O 1
ATOM 657 N N . PHE A 1 85 ? -5.259 -8.485 -7.615 1.00 84.38 85 PHE A N 1
ATOM 658 C CA . PHE A 1 85 ? -5.434 -9.741 -6.884 1.00 84.38 85 PHE A CA 1
ATOM 659 C C . PHE A 1 85 ? -4.910 -9.645 -5.445 1.00 84.38 85 PHE A C 1
ATOM 661 O O . PHE A 1 85 ? -5.542 -10.130 -4.499 1.00 84.38 85 PHE A O 1
ATOM 668 N N . PHE A 1 86 ? -3.760 -8.996 -5.264 1.00 80.62 86 PHE A N 1
ATOM 669 C CA . PHE A 1 86 ? -3.161 -8.827 -3.949 1.00 80.62 86 PHE A CA 1
ATOM 670 C C . PHE A 1 86 ? -3.964 -7.850 -3.079 1.00 80.62 86 PHE A C 1
ATOM 672 O O . PHE A 1 86 ? -4.192 -8.139 -1.903 1.00 80.62 86 PHE A O 1
ATOM 679 N N . GLU A 1 87 ? -4.446 -6.740 -3.647 1.00 78.88 87 GLU A N 1
ATOM 680 C CA . GLU A 1 87 ? -5.308 -5.779 -2.950 1.00 78.88 87 GLU A CA 1
ATOM 681 C C . GLU A 1 87 ? -6.578 -6.457 -2.414 1.00 78.88 87 GLU A C 1
ATOM 683 O O . GLU A 1 87 ? -6.905 -6.324 -1.229 1.00 78.88 87 GLU A O 1
ATOM 688 N N . GLU A 1 88 ? -7.258 -7.250 -3.247 1.00 83.19 88 GLU A N 1
ATOM 689 C CA . GLU A 1 88 ? -8.470 -7.965 -2.839 1.00 83.19 88 GLU A CA 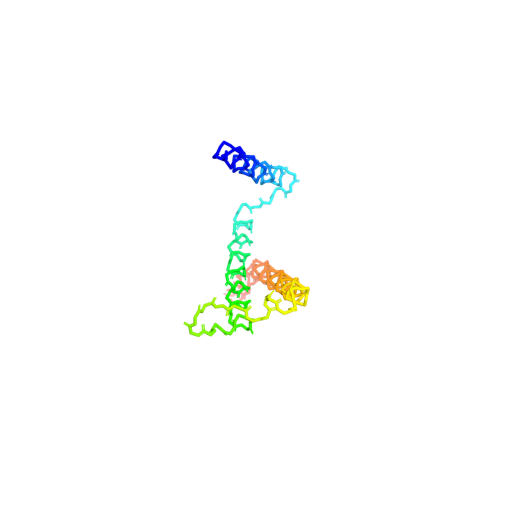1
ATOM 690 C C . GLU A 1 88 ? -8.160 -9.041 -1.782 1.00 83.19 88 GLU A C 1
ATOM 692 O O . GLU A 1 88 ? -8.882 -9.188 -0.794 1.00 83.19 88 GLU A O 1
ATOM 697 N N . THR A 1 89 ? -7.025 -9.738 -1.900 1.00 82.56 89 THR A N 1
ATOM 698 C CA . THR A 1 89 ? -6.586 -10.731 -0.903 1.00 82.56 89 THR A CA 1
ATOM 699 C C . THR A 1 89 ? -6.300 -10.085 0.455 1.00 82.56 89 THR A C 1
ATOM 701 O O . THR A 1 89 ? -6.750 -10.580 1.493 1.00 82.56 89 THR A O 1
ATOM 704 N N . ALA A 1 90 ? -5.593 -8.953 0.471 1.00 76.25 90 ALA A N 1
ATOM 705 C CA . ALA A 1 90 ? -5.309 -8.199 1.687 1.00 76.25 90 ALA A CA 1
ATOM 706 C C . ALA A 1 90 ? -6.603 -7.706 2.351 1.00 76.25 90 ALA A C 1
ATOM 708 O O . ALA A 1 90 ? -6.758 -7.827 3.569 1.00 76.25 90 ALA A O 1
ATOM 709 N N . ARG A 1 91 ? -7.568 -7.231 1.553 1.00 80.00 91 ARG A N 1
ATOM 710 C CA . ARG A 1 91 ? -8.895 -6.815 2.020 1.00 80.00 91 ARG A CA 1
ATOM 711 C C . ARG A 1 91 ? -9.667 -7.977 2.652 1.00 80.00 91 ARG A C 1
ATOM 713 O O . ARG A 1 91 ? -10.210 -7.825 3.748 1.00 80.00 91 ARG A O 1
ATOM 720 N N . LEU A 1 92 ? -9.658 -9.155 2.027 1.00 83.19 92 LEU A N 1
ATOM 721 C CA . LEU A 1 92 ? -10.279 -10.363 2.580 1.00 83.19 92 LEU A CA 1
ATOM 722 C C . LEU A 1 92 ? -9.639 -10.789 3.910 1.00 83.19 92 LEU A C 1
ATOM 724 O O . LEU A 1 92 ? -10.353 -11.123 4.861 1.00 83.19 92 LEU A O 1
ATOM 728 N N . ILE A 1 93 ? -8.307 -10.760 4.007 1.00 79.31 93 ILE A N 1
ATOM 729 C CA . ILE A 1 93 ? -7.580 -11.074 5.248 1.00 79.31 93 ILE A CA 1
ATOM 730 C C . ILE A 1 93 ? -7.917 -10.050 6.337 1.00 79.31 93 ILE A C 1
ATOM 732 O O . ILE A 1 93 ? -8.213 -10.434 7.471 1.00 79.31 93 ILE A O 1
ATOM 736 N N . PHE A 1 94 ? -7.936 -8.762 5.992 1.00 74.50 94 PHE A N 1
ATOM 737 C CA . PHE A 1 94 ? -8.283 -7.679 6.906 1.00 74.50 94 PHE A CA 1
ATOM 738 C C . PHE A 1 94 ? -9.704 -7.832 7.460 1.00 74.50 94 PHE A C 1
ATOM 740 O O . PHE A 1 94 ? -9.897 -7.779 8.676 1.00 74.50 94 PHE A O 1
ATOM 747 N N . PHE A 1 95 ? -10.696 -8.110 6.607 1.00 76.94 95 PHE A N 1
ATOM 748 C CA . PHE A 1 95 ? -12.072 -8.339 7.052 1.00 76.94 95 PHE A CA 1
ATOM 749 C C . PHE A 1 95 ? -12.213 -9.588 7.922 1.00 76.94 95 PHE A C 1
ATOM 751 O O . PHE A 1 95 ? -12.887 -9.541 8.953 1.00 76.94 95 PHE A O 1
ATOM 758 N N . LYS A 1 96 ? -11.544 -10.695 7.568 1.00 80.56 96 LYS A N 1
ATOM 759 C CA . LYS A 1 96 ? -11.509 -11.894 8.421 1.00 80.56 96 LYS A CA 1
ATOM 760 C C . LYS A 1 96 ? -10.908 -11.588 9.792 1.00 80.56 96 LYS A C 1
ATOM 762 O O . LYS A 1 96 ? -11.438 -12.045 10.804 1.00 80.56 96 LYS A O 1
ATOM 767 N N . TRP A 1 97 ? -9.831 -10.808 9.842 1.00 78.06 97 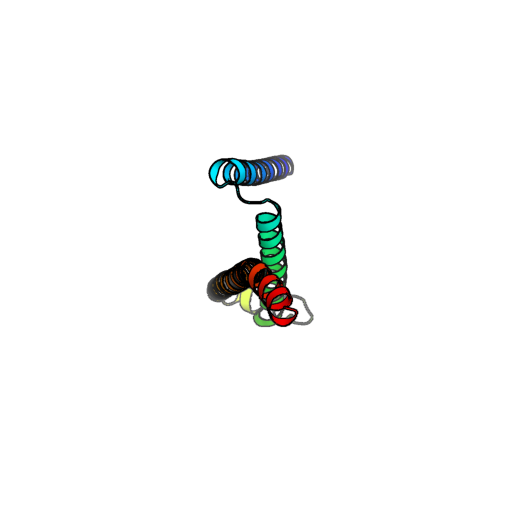TRP A N 1
ATOM 768 C CA . TRP A 1 97 ? -9.189 -10.417 11.094 1.00 78.06 97 TRP A CA 1
ATOM 769 C C . TRP A 1 97 ? -10.076 -9.499 11.946 1.00 78.06 97 TRP A C 1
ATOM 771 O O . TRP A 1 97 ? -10.216 -9.733 13.149 1.00 78.06 97 TRP A O 1
ATOM 781 N N . LEU A 1 98 ? -10.735 -8.513 11.329 1.00 72.69 98 LEU A N 1
ATOM 782 C CA . LEU A 1 98 ? -11.664 -7.609 12.008 1.00 72.69 98 LEU A CA 1
ATOM 783 C C . LEU A 1 98 ? -12.855 -8.373 12.605 1.00 72.69 98 LEU A C 1
ATOM 785 O O . LEU A 1 98 ? -13.129 -8.243 13.798 1.00 72.69 98 LEU A O 1
ATOM 789 N N . LYS A 1 99 ? -13.490 -9.246 11.811 1.00 72.69 99 LYS A N 1
ATOM 790 C CA . LYS A 1 99 ? -14.607 -10.089 12.262 1.00 72.69 99 LYS A CA 1
ATOM 791 C C . LYS A 1 99 ? -14.186 -11.027 13.391 1.00 72.69 99 LYS A C 1
ATOM 793 O O . LYS A 1 99 ? -14.919 -11.198 14.364 1.00 72.69 99 LYS A O 1
ATOM 798 N N . LYS A 1 100 ? -12.981 -11.603 13.304 1.00 70.62 100 LYS A N 1
ATOM 799 C CA . LYS A 1 100 ? -12.415 -12.420 14.382 1.00 70.62 100 LYS A CA 1
ATOM 800 C C . LYS A 1 100 ? -12.336 -11.599 15.672 1.00 70.62 100 LYS A C 1
ATOM 802 O O . LYS A 1 100 ? -12.868 -12.046 16.681 1.00 70.62 100 LYS A O 1
ATOM 807 N N . LYS A 1 101 ? -11.762 -10.388 15.643 1.00 64.94 101 LYS A N 1
ATOM 808 C CA . LYS A 1 101 ? -11.666 -9.497 16.818 1.00 64.94 101 LYS A CA 1
ATOM 809 C C . LYS A 1 101 ? -13.019 -9.134 17.439 1.00 64.94 101 LYS A C 1
ATOM 811 O O . LYS A 1 101 ? -13.128 -9.128 18.662 1.00 64.94 101 LYS A O 1
ATOM 816 N N . GLU A 1 102 ? -14.025 -8.838 16.624 1.00 63.69 102 GLU A N 1
ATOM 817 C CA . GLU A 1 102 ? -15.379 -8.538 17.107 1.00 63.69 102 GLU A CA 1
ATOM 818 C C . GLU A 1 102 ? -16.021 -9.754 17.794 1.00 63.69 102 GLU A C 1
ATOM 820 O O . GLU A 1 102 ? -16.579 -9.636 18.884 1.00 63.69 102 GLU A O 1
ATOM 825 N N . THR A 1 103 ? -15.836 -10.947 17.220 1.00 59.97 103 THR A N 1
ATOM 826 C CA . THR A 1 103 ? -16.341 -12.207 17.792 1.00 59.97 103 THR A CA 1
ATOM 827 C C . THR A 1 103 ? -15.729 -12.497 19.168 1.00 59.97 103 THR A C 1
ATOM 829 O O . THR A 1 103 ? -16.461 -12.812 20.104 1.00 59.97 103 THR A O 1
ATOM 832 N N . TRP A 1 104 ? -14.411 -12.308 19.337 1.00 54.94 104 TRP A N 1
ATOM 833 C CA . TRP A 1 104 ? -13.745 -12.475 20.641 1.00 54.94 104 TRP A CA 1
ATOM 834 C C . TRP A 1 104 ? -14.299 -11.531 21.707 1.00 54.94 104 TRP A C 1
ATOM 836 O O . TRP A 1 104 ? -14.454 -11.925 22.861 1.00 54.94 104 TRP A O 1
ATOM 846 N N . LYS A 1 105 ? -14.631 -10.293 21.325 1.00 55.56 105 LYS A N 1
ATOM 847 C CA . LYS A 1 105 ? -15.180 -9.302 22.252 1.00 55.56 105 LYS A CA 1
ATOM 848 C C . LYS A 1 105 ? -16.599 -9.655 22.715 1.00 55.56 105 LYS A C 1
ATOM 850 O O . LYS A 1 105 ? -16.923 -9.386 23.867 1.00 55.56 105 LYS A O 1
ATOM 855 N N . ASN A 1 106 ? -17.399 -10.304 21.867 1.00 59.03 106 ASN A N 1
ATOM 856 C CA . ASN A 1 106 ? -18.749 -10.767 22.215 1.00 59.03 106 ASN A CA 1
ATOM 857 C C . ASN A 1 106 ? -18.773 -12.123 22.947 1.00 59.03 106 ASN A C 1
ATOM 859 O O . ASN A 1 106 ? -19.702 -12.379 23.704 1.00 59.03 106 ASN A O 1
ATOM 863 N N . GLN A 1 107 ? -17.763 -12.983 22.774 1.00 57.88 107 GLN A N 1
ATOM 864 C CA . GLN A 1 107 ? -17.667 -14.267 23.494 1.00 57.88 107 GLN A CA 1
ATOM 865 C C . GLN A 1 107 ? -17.060 -14.148 24.901 1.00 57.88 107 GLN A C 1
ATOM 867 O O . GLN A 1 107 ? -17.336 -14.985 25.758 1.00 57.88 107 GLN A O 1
ATOM 872 N N . MET A 1 108 ? -16.262 -13.110 25.163 1.00 53.47 108 MET A N 1
ATOM 873 C CA . MET A 1 108 ? -15.671 -12.852 26.482 1.00 53.47 108 MET A CA 1
ATOM 874 C C . MET A 1 108 ? -16.687 -12.692 27.632 1.00 53.47 108 MET A C 1
ATOM 876 O O . MET A 1 108 ? -16.457 -13.303 28.672 1.00 53.47 108 MET A O 1
ATOM 880 N N . PRO A 1 109 ? -17.808 -11.951 27.494 1.00 56.38 109 PRO A N 1
ATOM 881 C CA . PRO A 1 109 ? -18.804 -11.868 28.565 1.00 56.38 109 PRO A CA 1
ATOM 882 C C . PRO A 1 109 ? -19.498 -13.209 28.842 1.00 56.38 109 PRO A C 1
ATOM 884 O O . PRO A 1 109 ? -19.796 -13.500 29.993 1.00 56.38 109 PRO A O 1
ATOM 887 N N . LEU A 1 110 ? -19.683 -14.063 27.828 1.00 58.75 110 LEU A N 1
ATOM 888 C CA . LEU A 1 110 ? -20.271 -15.395 28.012 1.00 58.75 110 LEU A CA 1
ATOM 889 C C . LEU A 1 110 ? -19.314 -16.335 28.757 1.00 58.75 110 LEU A C 1
ATOM 891 O O . LEU A 1 110 ? -19.726 -17.010 29.687 1.00 58.75 110 LEU A O 1
ATOM 895 N N . LEU A 1 111 ? -18.021 -16.354 28.427 1.00 58.03 111 LEU A N 1
ATOM 896 C CA . LEU A 1 111 ? -17.055 -17.189 29.160 1.00 58.03 111 LEU A CA 1
ATOM 897 C C . LEU A 1 111 ? -16.894 -16.768 30.632 1.00 58.03 111 LEU A C 1
ATOM 899 O O . LEU A 1 111 ? -16.665 -17.623 31.485 1.00 58.03 111 LEU A O 1
ATOM 903 N N . MET A 1 112 ? -17.040 -15.474 30.933 1.00 59.62 112 MET A N 1
ATOM 904 C CA . MET A 1 112 ? -17.027 -14.962 32.308 1.00 59.62 112 MET A CA 1
ATOM 905 C C . MET A 1 112 ? -18.298 -15.341 33.088 1.00 59.62 112 MET A C 1
ATOM 907 O O . MET A 1 112 ? -18.206 -15.626 34.276 1.00 59.62 112 MET A O 1
ATOM 911 N N . ASP A 1 113 ? -19.454 -15.407 32.421 1.00 58.53 113 ASP A N 1
ATOM 912 C CA . ASP A 1 113 ? -20.736 -15.823 33.009 1.00 58.53 113 ASP A CA 1
ATOM 913 C C . ASP A 1 113 ? -20.781 -17.335 33.310 1.00 58.53 113 ASP A C 1
ATOM 915 O O . ASP A 1 113 ? -21.081 -17.755 34.427 1.00 58.53 113 ASP A O 1
ATOM 919 N N . TRP A 1 114 ? -20.339 -18.179 32.370 1.00 58.44 114 TRP A N 1
ATOM 920 C CA . TRP A 1 114 ? -20.235 -19.632 32.583 1.00 58.44 114 TRP A CA 1
ATOM 921 C C . TRP A 1 114 ? -19.244 -20.002 33.699 1.00 58.44 114 TRP A C 1
ATOM 923 O O . TRP A 1 114 ? -19.453 -20.978 34.418 1.00 58.44 114 TRP A O 1
ATOM 933 N N . GLY A 1 115 ? -18.191 -19.201 33.886 1.00 55.72 115 GLY A N 1
ATOM 934 C CA . GLY A 1 115 ? -17.249 -19.341 34.996 1.00 55.72 115 GLY A CA 1
ATOM 935 C C . GLY A 1 115 ? -17.821 -18.964 36.366 1.00 55.72 115 GLY A C 1
ATOM 936 O O . GLY A 1 115 ? -17.221 -19.336 37.363 1.00 55.72 115 GLY A O 1
ATOM 937 N N . MET A 1 116 ? -18.957 -18.266 36.449 1.00 55.56 116 MET A N 1
ATOM 938 C CA .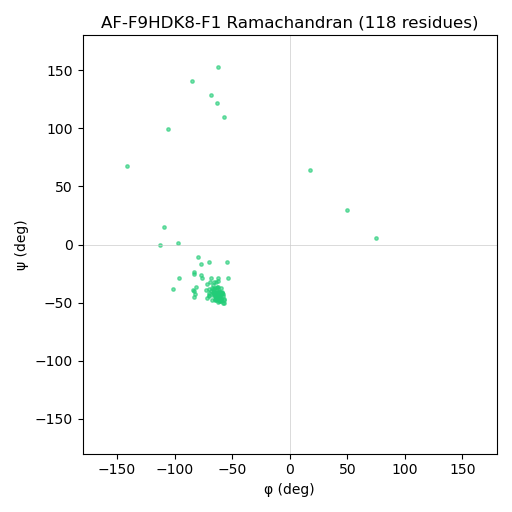 MET A 1 116 ? -19.649 -17.983 37.716 1.00 55.56 116 MET A CA 1
ATOM 939 C C . MET A 1 116 ? -20.771 -18.990 38.003 1.00 55.56 116 MET A C 1
ATOM 941 O O . MET A 1 116 ? -21.031 -19.293 39.162 1.00 55.56 116 MET A O 1
ATOM 945 N N . VAL A 1 117 ? -21.390 -19.558 36.963 1.00 59.78 117 VAL A N 1
ATOM 946 C CA . VAL A 1 117 ? -22.477 -20.548 37.089 1.00 59.78 117 VAL A CA 1
ATOM 947 C C . VAL A 1 117 ? -21.970 -21.948 37.466 1.00 59.78 117 VAL A C 1
ATOM 949 O O . VAL A 1 117 ? -22.698 -22.706 38.089 1.00 59.78 117 VAL A O 1
ATOM 952 N N . VAL A 1 118 ? -20.721 -22.305 37.145 1.00 59.12 118 VAL A N 1
ATOM 953 C CA . VAL A 1 118 ? -20.143 -23.620 37.511 1.00 59.12 118 VAL A CA 1
ATOM 954 C C . VAL A 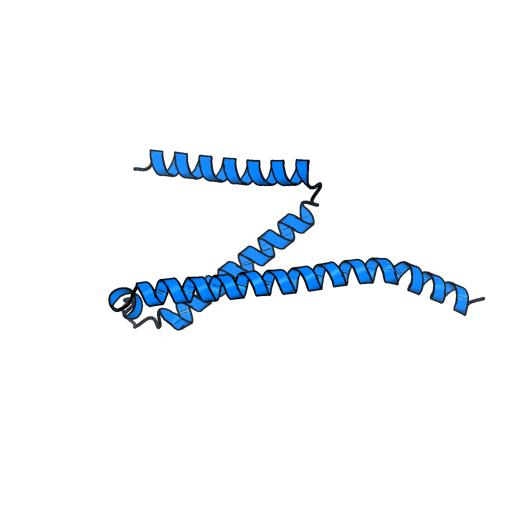1 118 ? -19.670 -23.681 38.977 1.00 59.12 118 VAL A C 1
ATOM 956 O O . VAL A 1 118 ? -19.394 -24.764 39.487 1.00 59.12 118 VAL A O 1
ATOM 959 N N . TRP A 1 119 ? -19.610 -22.543 39.677 1.00 50.75 119 TRP A N 1
ATOM 960 C CA . TRP A 1 119 ? -19.194 -22.456 41.087 1.00 50.75 119 TRP A CA 1
ATOM 961 C C . TRP A 1 119 ? -20.337 -22.131 42.066 1.00 50.75 119 TRP A C 1
ATOM 963 O O . TRP A 1 119 ? -20.057 -21.775 43.211 1.00 50.75 119 TRP A O 1
ATOM 973 N N . ASN A 1 120 ? -21.600 -22.263 41.648 1.00 42.62 120 ASN A N 1
ATOM 974 C CA . ASN A 1 120 ? -22.779 -22.106 42.508 1.00 42.62 120 ASN A CA 1
ATOM 975 C C . ASN A 1 120 ? -23.722 -23.303 42.366 1.00 42.62 120 ASN A C 1
ATOM 977 O O . ASN A 1 120 ? -24.336 -23.682 43.385 1.00 42.62 120 ASN A O 1
#

InterPro domains:
  IPR011397 Intramembrane metalloprotease YhfC [PF10086] (11-105)

Foldseek 3Di:
DVVVVVVVVVVVVCVVVVVVVVCCVPPVDDVVLVVVVVVLVVVLVVVLVVCLCVVQQVQDPVRDRPCCVPPVPVSVVVSVVVSVVSVVVSVVVSVVVVVVVVVVVVCVVVVVVVVVVVVD

pLDDT: mean 72.46, std 11.88, range [42.62, 93.75]

Secondary structure (DSSP, 8-state):
-HHHHHHHHHHHHHHHHHHHHHHHHHH---HHHHHHHHHHHHHHHHHHHHHHHHHTT---TT---HHHHH-HHHHHHHHHHHHHHHHHHHHHHHHHHHHHHHHHHHHHHHHHHHHHHTT-

Solvent-accessible surface area (backbone atoms only — not comparable to full-atom values): 6794 Å² total; per-residue (Å²): 116,68,66,60,53,54,51,51,51,53,50,50,52,50,51,52,53,49,50,53,52,50,46,38,74,75,64,68,54,56,64,70,59,54,49,51,50,51,52,53,50,50,56,47,48,55,50,50,55,49,48,51,51,58,75,63,36,62,68,44,98,82,73,58,46,67,55,64,73,76,42,48,66,60,53,51,54,50,52,51,53,52,49,54,54,48,54,54,50,51,51,52,52,50,50,52,51,52,53,49,54,55,50,54,64,65,47,49,63,53,59,56,48,56,64,54,62,78,77,111

Organism: NCBI:txid1008452

Radius of gyration: 22.79 Å; Cα contacts (8 Å, |Δi|>4): 33; chains: 1; bounding box: 47×48×68 Å

Sequence (120 aa):
MTIHIIITMVLLLAFLIGSIWYAKKKYQINLAVLGLGAVAFFLSSQILEKLIHIIVLHPQKDGSIALLQDHPLVYIVYGLAMAAFFEETARLIFFKWLKKKETWKNQMPLLMDWGMVVWN